Protein AF-A0A7X7E072-F1 (afdb_monomer)

Foldseek 3Di:
DADQLVPDLALLVNLVVLQVVVVVVDVPRALCVLCVLLVHPDSCVNVCVSVVNDADDLVSLLSNCVSSVHDPVSSVVSSVSSVVVVPD

Sequence (88 aa):
MMKPIFEYIDYRKFLADYYHTKKENSRFFSYRYFSQKTGLNSPSFLKAVIDGKRNLTRQMAERFCKALNLSLKETMYFCNLVLFNQAK

pLDDT: mean 90.62, std 7.86, range [62.88, 98.56]

Nearest PDB structures (foldseek):
  3g5g-assembly5_J  TM=6.564E-01  e=4.414E-02  Enterobacter sp. RFL1396
  3g5g-assembly5_I  TM=6.781E-01  e=8.099E-02  Enterobacter sp. RFL1396
  4ivz-assembly2_F  TM=6.693E-01  e=1.128E-01  Enterobacter sp. RFL1396
  2axv-assembly1_D  TM=5.670E-01  e=1.686E+00  Enterococcus faecalis

Secondary structure (DSSP, 8-state):
-PPPGGG-S-HHHHHHHHHHHHHHH-TT--HHHHHHHTT-S-HHHHHHHHTTSSPPPHHHHHHHHHHTT--HHHHHHHHHHHHHTT--

Solvent-accessible surface area (backbone atoms only — not comparable to full-atom values): 5071 Å² total; per-residue (Å²): 125,64,71,68,73,90,80,53,91,43,59,40,59,51,54,45,29,49,50,52,48,47,37,76,77,28,85,81,51,43,56,54,56,52,18,52,58,42,75,38,96,46,38,62,52,62,54,32,34,50,72,67,75,40,84,77,53,74,73,53,41,55,36,44,28,60,54,69,67,48,52,74,70,53,35,54,49,50,50,48,41,49,48,58,75,64,65,123

Structure (mmCIF, N/CA/C/O backbone):
data_AF-A0A7X7E072-F1
#
_entry.id   AF-A0A7X7E072-F1
#
loop_
_atom_site.group_PDB
_atom_site.id
_atom_site.type_symbol
_atom_site.label_atom_id
_atom_site.label_alt_id
_atom_site.label_comp_id
_atom_site.label_asym_id
_atom_site.label_entity_id
_atom_site.label_seq_id
_atom_site.pdbx_PDB_ins_code
_atom_site.Cartn_x
_atom_site.Cartn_y
_atom_site.Cartn_z
_atom_site.occupancy
_atom_site.B_iso_or_equiv
_atom_site.auth_seq_id
_atom_site.auth_comp_id
_atom_site.auth_asym_id
_atom_site.auth_atom_id
_atom_site.pdbx_PDB_model_num
ATOM 1 N N . MET A 1 1 ? -12.633 0.493 -9.598 1.00 78.06 1 MET A N 1
ATOM 2 C CA . MET A 1 1 ? -13.098 1.238 -8.407 1.00 78.06 1 MET A CA 1
ATOM 3 C C . MET A 1 1 ? -12.573 0.530 -7.169 1.00 78.06 1 MET A C 1
ATOM 5 O O . MET A 1 1 ? -12.761 -0.675 -7.060 1.00 78.06 1 MET A O 1
ATOM 9 N N . MET A 1 2 ? -11.872 1.250 -6.292 1.00 90.75 2 MET A N 1
ATOM 10 C CA . MET A 1 2 ? -11.295 0.690 -5.066 1.00 90.75 2 MET A CA 1
ATOM 11 C C . MET A 1 2 ? -12.377 0.282 -4.063 1.00 90.75 2 MET A C 1
ATOM 13 O O . MET A 1 2 ? -13.302 1.049 -3.799 1.00 90.75 2 MET A O 1
ATOM 17 N N . LYS A 1 3 ? -12.222 -0.911 -3.491 1.00 94.50 3 LYS A N 1
ATOM 18 C CA . LYS A 1 3 ? -13.060 -1.448 -2.414 1.00 94.50 3 LYS A CA 1
ATOM 19 C C . LYS A 1 3 ? -12.356 -1.324 -1.054 1.00 94.50 3 LYS A C 1
ATOM 21 O O . LYS A 1 3 ? -11.150 -1.058 -1.018 1.00 94.50 3 LYS A O 1
ATOM 26 N N . PRO A 1 4 ? -13.060 -1.540 0.071 1.00 96.38 4 PRO A N 1
ATOM 27 C CA . PRO A 1 4 ? -12.416 -1.778 1.358 1.00 96.38 4 PRO A CA 1
ATOM 28 C C . PRO A 1 4 ? -11.365 -2.890 1.259 1.00 96.38 4 PRO A C 1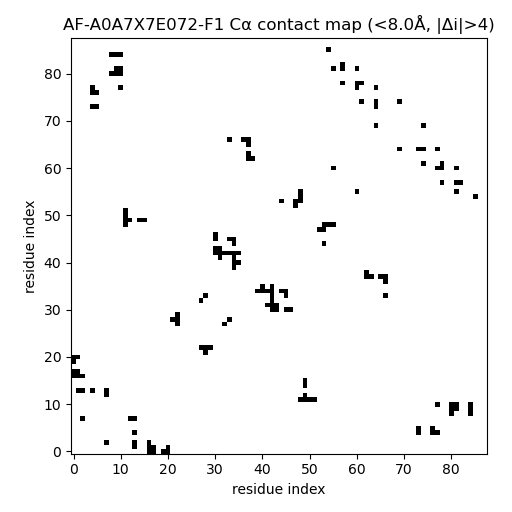
ATOM 30 O O . PRO A 1 4 ? -11.596 -3.911 0.613 1.00 96.38 4 PRO A O 1
ATOM 33 N N . ILE A 1 5 ? -10.219 -2.720 1.927 1.00 97.56 5 ILE A N 1
ATOM 34 C CA . ILE A 1 5 ? -9.106 -3.680 1.840 1.00 97.56 5 ILE A CA 1
ATOM 35 C C . ILE A 1 5 ? -9.518 -5.107 2.239 1.00 97.56 5 ILE A C 1
ATOM 37 O O . ILE A 1 5 ? -9.024 -6.071 1.666 1.00 97.56 5 ILE A O 1
ATOM 41 N N . PHE A 1 6 ? -10.464 -5.244 3.170 1.00 98.12 6 PHE A N 1
ATOM 42 C CA . PHE A 1 6 ? -10.941 -6.531 3.678 1.00 98.12 6 PHE A CA 1
ATOM 43 C C . PHE A 1 6 ? -11.657 -7.395 2.626 1.00 98.12 6 PHE A C 1
ATOM 45 O O . PHE A 1 6 ? -11.852 -8.585 2.855 1.00 98.12 6 PHE A O 1
ATOM 52 N N . GLU A 1 7 ? -12.040 -6.820 1.482 1.00 98.19 7 GLU A N 1
ATOM 53 C CA . GLU A 1 7 ? -12.625 -7.556 0.354 1.00 98.19 7 GLU A CA 1
ATOM 54 C C . GLU A 1 7 ? -11.571 -8.143 -0.602 1.00 98.19 7 GLU A C 1
ATOM 56 O O . GLU A 1 7 ? -11.922 -8.811 -1.577 1.00 98.19 7 GLU A O 1
ATOM 61 N N . TYR A 1 8 ? -10.280 -7.891 -0.369 1.00 98.19 8 TYR A N 1
ATOM 62 C CA . TYR A 1 8 ? -9.213 -8.349 -1.251 1.00 98.19 8 TYR A CA 1
ATOM 63 C C . TYR A 1 8 ? -8.540 -9.609 -0.722 1.00 98.19 8 TYR A C 1
ATOM 65 O O . TYR A 1 8 ? -7.996 -9.626 0.372 1.00 98.19 8 TYR A O 1
ATOM 73 N N . ILE A 1 9 ? -8.467 -10.631 -1.572 1.00 97.56 9 ILE A N 1
ATOM 74 C CA . ILE A 1 9 ? -7.646 -11.831 -1.341 1.00 97.56 9 ILE A CA 1
ATOM 75 C C . ILE A 1 9 ? -6.282 -11.776 -2.047 1.00 97.56 9 ILE A C 1
ATOM 77 O O . ILE A 1 9 ? -5.475 -12.687 -1.886 1.00 97.56 9 ILE A O 1
ATOM 81 N N . ASP A 1 10 ? -6.019 -10.717 -2.817 1.00 97.44 10 ASP A N 1
ATOM 82 C CA . ASP A 1 10 ? -4.734 -10.450 -3.468 1.00 97.44 10 ASP A CA 1
ATOM 83 C C . ASP A 1 10 ? -4.309 -9.003 -3.195 1.00 97.44 10 ASP A C 1
ATOM 85 O O . ASP A 1 10 ? -4.953 -8.046 -3.645 1.00 97.44 10 ASP A O 1
ATOM 89 N N . TYR A 1 11 ? -3.201 -8.838 -2.470 1.00 97.38 11 TYR A N 1
ATOM 90 C CA . TYR A 1 11 ? -2.673 -7.519 -2.129 1.00 97.38 11 TYR A CA 1
ATOM 91 C C . TYR A 1 11 ? -2.260 -6.709 -3.370 1.00 97.38 11 TYR A C 1
ATOM 93 O O . TYR A 1 11 ? -2.313 -5.478 -3.345 1.00 97.38 11 TYR A O 1
ATOM 101 N N . ARG A 1 12 ? -1.850 -7.361 -4.469 1.00 96.62 12 ARG A N 1
ATOM 102 C CA . ARG A 1 12 ? -1.436 -6.671 -5.702 1.00 96.62 12 ARG A CA 1
ATOM 103 C C . ARG A 1 12 ? -2.626 -6.032 -6.391 1.00 96.62 12 ARG A C 1
ATOM 105 O O . ARG A 1 12 ? -2.522 -4.893 -6.844 1.00 96.62 12 ARG A O 1
ATOM 112 N N . LYS A 1 13 ? -3.767 -6.725 -6.398 1.00 97.50 13 LYS A N 1
ATOM 113 C CA . LYS A 1 13 ? -5.029 -6.189 -6.915 1.00 97.50 13 LYS A CA 1
ATOM 114 C C . LYS A 1 13 ? -5.477 -4.961 -6.125 1.00 97.50 13 LYS A C 1
ATOM 116 O O . LYS A 1 13 ? -5.842 -3.957 -6.727 1.00 97.50 13 LYS A O 1
ATOM 121 N N . PHE A 1 14 ? -5.361 -5.003 -4.798 1.00 97.38 14 PHE A N 1
ATOM 122 C CA . PHE A 1 14 ? -5.631 -3.837 -3.956 1.00 97.38 14 PHE A CA 1
ATOM 123 C C . PHE A 1 14 ? -4.741 -2.635 -4.324 1.00 97.38 14 PHE A C 1
ATOM 125 O O . PHE A 1 14 ? -5.241 -1.527 -4.519 1.00 97.38 14 PHE A O 1
ATOM 132 N N . LEU A 1 15 ? -3.429 -2.848 -4.487 1.00 94.25 15 LEU A N 1
ATOM 133 C CA . LEU A 1 15 ? -2.499 -1.783 -4.888 1.00 94.25 15 LEU A CA 1
ATOM 134 C C . LEU A 1 15 ? -2.804 -1.223 -6.285 1.00 94.25 15 LEU A C 1
ATOM 136 O O . LEU A 1 15 ? -2.683 -0.014 -6.494 1.00 94.25 15 LEU A O 1
ATOM 140 N N . ALA A 1 16 ? -3.207 -2.079 -7.227 1.00 94.56 16 ALA A N 1
ATOM 141 C CA . ALA A 1 16 ? -3.621 -1.664 -8.563 1.00 94.56 16 ALA A CA 1
ATOM 142 C C . ALA A 1 16 ? -4.883 -0.789 -8.510 1.00 94.56 16 ALA A C 1
ATOM 144 O O . ALA A 1 16 ? -4.879 0.325 -9.035 1.00 94.56 16 ALA A O 1
ATOM 145 N N . ASP A 1 17 ? -5.929 -1.240 -7.816 1.00 95.69 17 ASP A N 1
ATOM 146 C CA . ASP A 1 17 ? -7.190 -0.503 -7.693 1.00 95.69 17 ASP A CA 1
ATOM 147 C C . ASP A 1 17 ? -7.007 0.844 -6.983 1.00 95.69 17 ASP A C 1
ATOM 149 O O . ASP A 1 17 ? -7.576 1.855 -7.414 1.00 95.69 17 ASP A O 1
ATOM 153 N N . TYR A 1 18 ? -6.179 0.886 -5.933 1.00 92.56 18 TYR A N 1
ATOM 154 C CA . TYR A 1 18 ? -5.805 2.134 -5.268 1.00 92.56 18 TYR A CA 1
ATOM 155 C C . TYR A 1 18 ? -5.109 3.087 -6.246 1.00 92.56 18 TYR A C 1
ATOM 157 O O . TYR A 1 18 ? -5.466 4.265 -6.333 1.00 92.56 18 TYR A O 1
ATOM 165 N N . TYR A 1 19 ? -4.128 2.583 -7.005 1.00 90.44 19 TYR A N 1
ATOM 166 C CA . TYR A 1 19 ? -3.393 3.385 -7.977 1.00 90.44 19 TYR A CA 1
ATOM 167 C C . TYR A 1 19 ? -4.323 3.977 -9.041 1.00 90.44 19 TYR A C 1
ATOM 169 O O . TYR A 1 19 ? -4.287 5.188 -9.269 1.00 90.44 19 TYR A O 1
ATOM 177 N N . HIS A 1 20 ? -5.176 3.151 -9.653 1.00 91.81 20 HIS A N 1
ATOM 178 C CA . HIS A 1 20 ? -6.122 3.591 -10.679 1.00 91.81 20 HIS A CA 1
ATOM 179 C C . HIS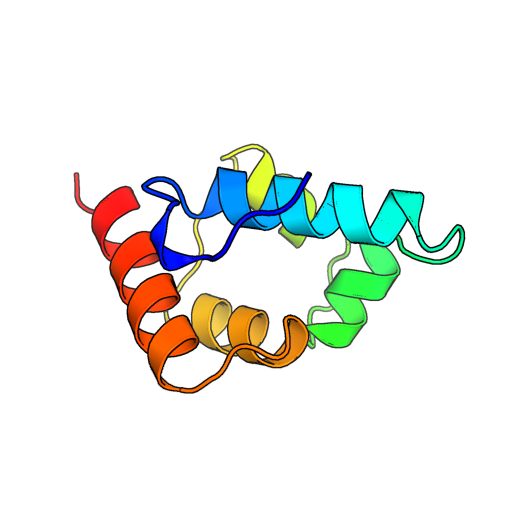 A 1 20 ? -7.102 4.628 -10.130 1.00 91.81 20 HIS A C 1
ATOM 181 O O . HIS A 1 20 ? -7.226 5.706 -10.705 1.00 91.81 20 HIS A O 1
ATOM 187 N N . THR A 1 21 ? -7.678 4.380 -8.951 1.00 91.88 21 THR A N 1
ATOM 188 C CA . THR A 1 21 ? -8.606 5.321 -8.304 1.00 91.88 21 THR A CA 1
ATOM 189 C C . THR A 1 21 ? -7.936 6.671 -8.029 1.00 91.88 21 THR A C 1
ATOM 191 O O . THR A 1 21 ? -8.518 7.727 -8.270 1.00 91.88 21 THR A O 1
ATOM 194 N N . LYS A 1 22 ? -6.686 6.693 -7.549 1.00 88.62 22 LYS A N 1
ATOM 195 C CA . LYS A 1 22 ? -5.958 7.957 -7.342 1.00 88.62 22 LYS A CA 1
ATOM 196 C C . LYS A 1 22 ? -5.577 8.644 -8.654 1.00 88.62 22 LYS A C 1
ATOM 198 O O . LYS A 1 22 ? -5.576 9.872 -8.698 1.00 88.62 22 LYS A O 1
ATOM 203 N N . LYS A 1 23 ? -5.270 7.880 -9.707 1.00 88.44 23 LYS A N 1
ATOM 204 C CA . LYS A 1 23 ? -4.934 8.413 -11.034 1.00 88.44 23 LYS A CA 1
ATOM 205 C C . LYS A 1 23 ? -6.133 9.063 -11.720 1.00 88.44 23 LYS A C 1
ATOM 207 O O . LYS A 1 23 ? -5.975 10.122 -12.319 1.00 88.44 23 LYS A O 1
ATOM 212 N N . GLU A 1 24 ? -7.311 8.461 -11.596 1.00 88.50 24 GLU A N 1
ATOM 213 C CA . GLU A 1 24 ? -8.572 9.006 -12.112 1.00 88.50 24 GLU A CA 1
ATOM 214 C C . GLU A 1 24 ? -8.934 10.327 -11.421 1.00 88.50 24 GLU A C 1
ATOM 216 O O . GLU A 1 24 ? -9.326 11.286 -12.078 1.00 88.50 24 GLU A O 1
ATOM 221 N N . ASN A 1 25 ? -8.707 10.414 -10.107 1.00 86.44 25 ASN A N 1
ATOM 222 C CA . ASN A 1 25 ? -9.015 11.606 -9.311 1.00 86.44 25 ASN A CA 1
ATOM 223 C C . ASN A 1 25 ? -7.932 12.700 -9.359 1.00 86.44 25 ASN A C 1
ATOM 225 O O . ASN A 1 25 ? -8.153 13.812 -8.881 1.00 86.44 25 ASN A O 1
ATOM 229 N N . SER A 1 26 ? -6.736 12.411 -9.882 1.00 85.06 26 SER A N 1
ATOM 230 C CA . SER A 1 26 ? -5.646 13.387 -9.944 1.00 85.06 26 SER A CA 1
ATOM 231 C C . SER A 1 26 ? -4.681 13.115 -11.092 1.00 85.06 26 SER A C 1
ATOM 233 O O . SER A 1 26 ? -3.936 12.131 -11.104 1.00 85.06 26 SER A O 1
ATOM 235 N N . ARG A 1 27 ? -4.587 14.077 -12.016 1.00 76.81 27 ARG A N 1
ATOM 236 C CA . ARG A 1 27 ? -3.630 14.034 -13.133 1.00 76.81 27 ARG A CA 1
ATOM 237 C C . ARG A 1 27 ? -2.170 13.951 -12.669 1.00 76.81 27 ARG A C 1
ATOM 239 O O . ARG A 1 27 ? -1.369 13.293 -13.337 1.00 76.81 27 ARG A O 1
ATOM 246 N N . PHE A 1 28 ? -1.848 14.544 -11.516 1.00 79.19 28 PHE A N 1
ATOM 247 C CA . PHE A 1 28 ? -0.501 14.571 -10.929 1.00 79.19 28 PHE A CA 1
ATOM 248 C C . PHE A 1 28 ? -0.087 13.250 -10.275 1.00 79.19 28 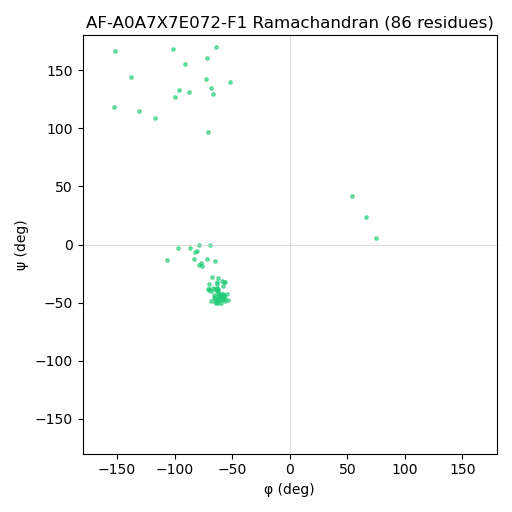PHE A C 1
ATOM 250 O O . PHE A 1 28 ? 1.105 13.002 -10.075 1.00 79.19 28 PHE A O 1
ATOM 257 N N . PHE A 1 29 ? -1.047 12.376 -9.960 1.00 81.69 29 PHE A N 1
ATOM 258 C CA . PHE A 1 29 ? -0.728 11.080 -9.389 1.00 81.69 29 PHE A CA 1
ATOM 259 C C . PHE A 1 29 ? 0.008 10.221 -10.427 1.00 81.69 29 PHE A C 1
ATOM 261 O O . PHE A 1 29 ? -0.387 10.105 -11.589 1.00 81.69 29 PHE A O 1
ATOM 268 N N . SER A 1 30 ? 1.139 9.651 -10.034 1.00 82.62 30 SER A N 1
ATOM 269 C CA . SER A 1 30 ? 1.994 8.828 -10.889 1.00 82.62 30 SER A CA 1
ATOM 270 C C . SER A 1 30 ? 2.751 7.822 -10.033 1.00 82.62 30 SER A C 1
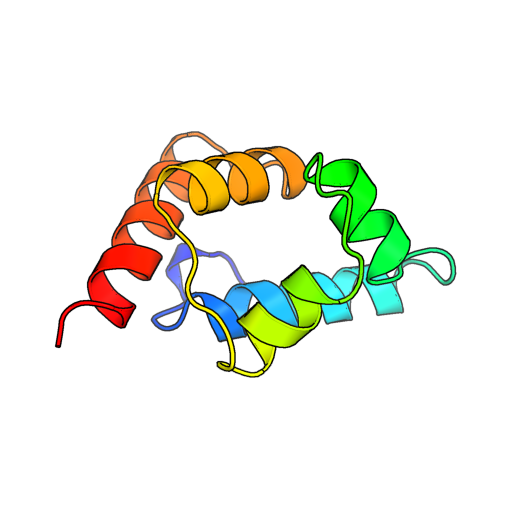ATOM 272 O O . SER A 1 30 ? 2.834 7.976 -8.813 1.00 82.62 30 SER A O 1
ATOM 274 N N . TYR A 1 31 ? 3.355 6.812 -10.662 1.00 83.00 31 TYR A N 1
ATOM 275 C CA . TYR A 1 31 ? 4.211 5.867 -9.941 1.00 83.00 31 TYR A CA 1
ATOM 276 C C . TYR A 1 31 ? 5.368 6.579 -9.226 1.00 83.00 31 TYR A C 1
ATOM 278 O O . TYR A 1 31 ? 5.702 6.230 -8.100 1.00 83.00 31 TYR A O 1
ATOM 286 N N . ARG A 1 32 ? 5.918 7.646 -9.825 1.00 83.94 32 ARG A N 1
ATOM 287 C CA . ARG A 1 32 ? 6.957 8.481 -9.205 1.00 83.94 32 ARG A CA 1
ATOM 288 C C . ARG A 1 32 ? 6.459 9.183 -7.945 1.00 83.94 32 ARG A C 1
ATOM 290 O O . ARG A 1 32 ? 7.132 9.123 -6.920 1.00 83.94 32 ARG A O 1
ATOM 297 N N . TYR A 1 33 ? 5.292 9.821 -8.021 1.00 85.62 33 TYR A N 1
ATOM 298 C CA . TYR A 1 33 ? 4.680 10.494 -6.874 1.00 85.62 33 TYR A CA 1
ATOM 299 C C . TYR A 1 33 ? 4.403 9.511 -5.730 1.00 85.62 33 TYR A C 1
ATOM 301 O O . TYR A 1 33 ? 4.718 9.783 -4.573 1.00 85.62 33 TYR A O 1
ATOM 309 N N . PHE A 1 34 ? 3.859 8.337 -6.057 1.00 80.88 34 PHE A N 1
ATOM 310 C CA . PHE A 1 34 ? 3.575 7.314 -5.059 1.00 80.88 34 PHE A CA 1
ATOM 311 C C . PHE A 1 34 ? 4.849 6.774 -4.403 1.00 80.88 34 PHE A C 1
ATOM 313 O O . PHE A 1 34 ? 4.914 6.690 -3.178 1.00 80.88 34 PHE A O 1
ATOM 320 N N . SER A 1 35 ? 5.885 6.475 -5.194 1.00 80.81 35 SER A N 1
ATOM 321 C CA . SER A 1 35 ? 7.162 6.004 -4.654 1.00 80.81 35 SER A CA 1
ATOM 322 C C . SER A 1 35 ? 7.772 7.010 -3.676 1.00 80.81 35 SER A C 1
ATOM 324 O O . SER A 1 35 ? 8.173 6.612 -2.583 1.00 80.81 35 SER A O 1
ATOM 326 N N . GLN A 1 36 ? 7.731 8.312 -3.981 1.00 82.12 36 GLN A N 1
ATOM 327 C CA . GLN A 1 36 ? 8.175 9.342 -3.034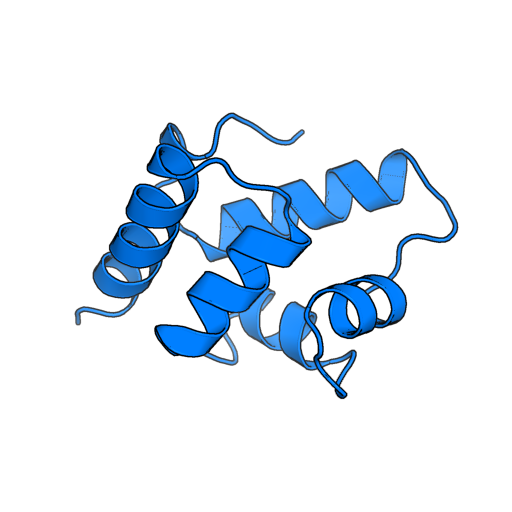 1.00 82.12 36 GLN A CA 1
ATOM 328 C C . GLN A 1 36 ? 7.391 9.299 -1.714 1.00 82.12 36 GLN A C 1
ATOM 330 O O . GLN A 1 36 ? 8.002 9.330 -0.649 1.00 82.12 36 GLN A O 1
ATOM 335 N N . LYS A 1 37 ? 6.059 9.136 -1.755 1.00 78.69 37 LYS A N 1
ATOM 336 C CA . LYS A 1 37 ? 5.242 9.000 -0.533 1.00 78.69 37 LYS A CA 1
ATOM 337 C C . LYS A 1 37 ? 5.566 7.761 0.299 1.00 78.69 37 LYS A C 1
ATOM 339 O O . LYS A 1 37 ? 5.456 7.808 1.518 1.00 78.69 37 LYS A O 1
ATOM 344 N N . THR A 1 38 ? 5.974 6.664 -0.334 1.00 76.06 38 THR A N 1
ATOM 345 C CA . THR A 1 38 ? 6.416 5.444 0.370 1.00 76.06 38 THR A CA 1
ATOM 346 C C . THR A 1 38 ? 7.846 5.525 0.916 1.00 76.06 38 THR A C 1
ATOM 348 O O . THR A 1 38 ? 8.329 4.556 1.504 1.00 76.06 38 THR A O 1
ATOM 351 N N . GLY A 1 39 ? 8.548 6.648 0.713 1.00 74.75 39 GLY A N 1
ATOM 352 C CA . GLY A 1 39 ? 9.975 6.767 1.027 1.00 74.75 39 GLY A CA 1
ATOM 353 C C . GLY A 1 39 ? 10.851 5.880 0.136 1.00 74.75 39 GLY A C 1
ATOM 354 O O . GLY A 1 39 ? 11.937 5.467 0.541 1.00 74.75 39 GLY A O 1
ATOM 355 N N . LEU A 1 40 ? 10.357 5.528 -1.054 1.00 73.75 40 LEU A N 1
ATOM 356 C CA . LEU A 1 40 ? 11.072 4.743 -2.049 1.00 73.75 40 LEU A CA 1
ATOM 357 C C . LEU A 1 40 ? 11.739 5.651 -3.077 1.00 73.75 40 LEU A C 1
ATOM 359 O O 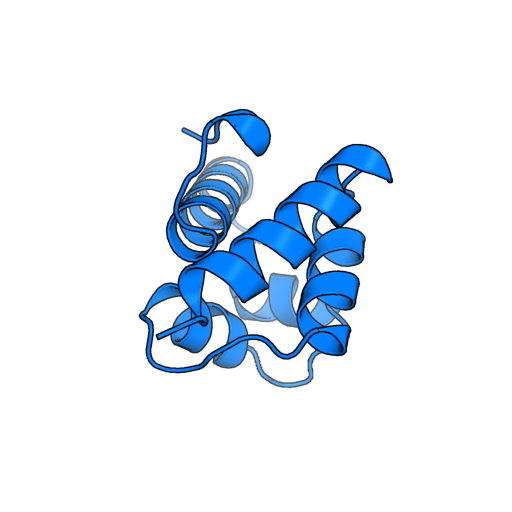. LEU A 1 40 ? 11.099 6.497 -3.700 1.00 73.75 40 LEU A O 1
ATOM 363 N N . ASN A 1 41 ? 13.008 5.361 -3.356 1.00 67.12 41 ASN A N 1
ATOM 364 C CA . ASN A 1 41 ? 13.784 6.061 -4.381 1.00 67.12 41 ASN A CA 1
ATOM 365 C C . ASN A 1 41 ? 13.503 5.551 -5.806 1.00 67.12 41 ASN A C 1
ATOM 367 O O . ASN A 1 41 ? 14.005 6.120 -6.770 1.00 67.12 41 ASN A O 1
ATOM 371 N N . SER A 1 42 ? 12.701 4.487 -5.958 1.00 76.00 42 SER A N 1
ATOM 372 C CA . SER A 1 42 ? 12.417 3.868 -7.256 1.00 76.00 42 SER A CA 1
ATOM 373 C C . SER A 1 42 ? 10.931 3.953 -7.644 1.00 76.00 42 SER A C 1
ATOM 375 O O . SER A 1 42 ? 10.099 3.224 -7.091 1.00 76.00 42 SER A O 1
ATOM 377 N N . PRO A 1 43 ? 10.577 4.790 -8.639 1.00 74.50 43 PRO A N 1
ATOM 378 C CA . PRO A 1 43 ? 9.253 4.823 -9.269 1.00 74.50 43 PRO A CA 1
ATOM 379 C C . PRO A 1 43 ? 8.820 3.476 -9.859 1.00 74.50 43 PRO A C 1
ATOM 381 O O . PRO A 1 43 ? 7.637 3.153 -9.876 1.00 74.50 43 PRO A O 1
ATOM 384 N N . SER A 1 44 ? 9.769 2.673 -10.347 1.00 86.12 44 SER A N 1
ATOM 385 C CA . SER A 1 44 ? 9.465 1.400 -11.007 1.00 86.12 44 SER A CA 1
ATOM 386 C C . SER A 1 44 ? 9.111 0.286 -10.022 1.00 86.12 44 SER A C 1
ATOM 388 O O . SER A 1 44 ? 8.515 -0.711 -10.429 1.00 86.12 44 SER A O 1
ATOM 390 N N . PHE A 1 45 ? 9.418 0.453 -8.731 1.00 87.31 45 PHE A N 1
ATOM 391 C CA . PHE A 1 45 ? 9.182 -0.577 -7.723 1.00 87.31 45 PHE A CA 1
ATOM 392 C C . PHE A 1 45 ? 7.694 -0.880 -7.520 1.00 87.31 45 PHE A C 1
ATOM 394 O O . PHE A 1 45 ? 7.312 -2.045 -7.597 1.00 87.31 45 PHE A O 1
ATOM 401 N N . LEU A 1 46 ? 6.840 0.138 -7.333 1.00 86.94 46 LEU A N 1
ATOM 402 C CA . LEU A 1 46 ? 5.393 -0.079 -7.179 1.00 86.94 46 LEU A CA 1
ATOM 403 C C . LEU A 1 46 ? 4.818 -0.824 -8.390 1.00 86.94 46 LEU A C 1
ATOM 405 O O . LEU A 1 46 ? 4.077 -1.789 -8.224 1.00 86.94 46 LEU A O 1
ATOM 409 N N . LYS A 1 47 ? 5.190 -0.399 -9.604 1.00 90.88 47 LYS A N 1
ATOM 410 C CA . LYS A 1 47 ? 4.737 -1.054 -10.833 1.00 90.88 47 LYS A CA 1
ATOM 411 C C . LYS A 1 47 ? 5.197 -2.511 -10.885 1.00 90.88 47 LYS A C 1
ATOM 413 O O . LYS A 1 47 ? 4.398 -3.384 -11.179 1.00 90.88 47 LYS A O 1
ATOM 418 N N . ALA A 1 48 ? 6.455 -2.791 -10.543 1.00 92.88 48 ALA A N 1
ATOM 419 C CA . ALA A 1 48 ? 6.969 -4.157 -10.504 1.00 92.88 48 ALA A CA 1
ATOM 420 C C . ALA A 1 48 ? 6.254 -5.035 -9.462 1.00 92.88 48 ALA A C 1
ATOM 422 O O . ALA A 1 48 ? 6.082 -6.227 -9.698 1.00 92.88 48 ALA A O 1
ATOM 423 N N . VAL A 1 49 ? 5.830 -4.466 -8.331 1.00 93.81 49 VAL A N 1
ATOM 424 C CA . VAL A 1 49 ? 5.029 -5.177 -7.324 1.00 93.81 49 VAL A CA 1
ATOM 425 C C . VAL A 1 49 ? 3.635 -5.498 -7.858 1.00 93.81 49 VAL A C 1
ATOM 427 O O . VAL A 1 49 ? 3.210 -6.647 -7.753 1.00 93.81 49 VAL A O 1
ATOM 430 N N . ILE A 1 50 ? 2.951 -4.514 -8.452 1.00 93.88 50 ILE A N 1
ATOM 431 C CA . ILE A 1 50 ? 1.622 -4.692 -9.061 1.00 93.88 50 ILE A CA 1
ATOM 432 C C . ILE A 1 50 ? 1.679 -5.731 -10.189 1.00 93.88 50 ILE A C 1
ATOM 434 O O . ILE A 1 50 ? 0.872 -6.653 -10.203 1.00 93.88 50 ILE A O 1
ATOM 438 N N . ASP A 1 51 ? 2.684 -5.644 -11.064 1.00 94.75 51 ASP A N 1
ATOM 439 C CA . ASP A 1 51 ? 2.913 -6.577 -12.176 1.00 94.75 51 ASP A CA 1
ATOM 440 C C . ASP A 1 51 ? 3.365 -7.982 -11.704 1.00 94.75 51 ASP A C 1
ATOM 442 O O . ASP A 1 51 ? 3.668 -8.840 -12.531 1.00 94.75 51 ASP A O 1
ATOM 446 N N . GLY A 1 52 ? 3.506 -8.226 -10.394 1.00 95.06 52 GLY A N 1
ATOM 447 C CA . GLY A 1 52 ? 3.931 -9.521 -9.846 1.00 95.06 52 GLY A CA 1
ATOM 448 C C . GLY A 1 52 ? 5.422 -9.844 -10.001 1.00 95.06 52 GLY A C 1
ATOM 449 O O . GLY A 1 52 ? 5.863 -10.923 -9.618 1.00 95.06 52 GLY A O 1
ATOM 450 N N . LYS A 1 53 ? 6.226 -8.905 -10.507 1.00 95.31 53 LYS A N 1
ATOM 451 C CA . LYS A 1 53 ? 7.671 -9.068 -10.755 1.00 95.31 53 LYS A CA 1
ATOM 452 C C . LYS A 1 53 ? 8.523 -8.932 -9.492 1.00 95.31 53 LYS A C 1
ATOM 454 O O . LYS A 1 53 ? 9.696 -9.305 -9.494 1.00 95.31 53 LYS A O 1
ATOM 459 N N . ARG A 1 54 ? 7.975 -8.348 -8.423 1.00 93.25 54 ARG A N 1
ATOM 460 C CA . ARG A 1 54 ? 8.628 -8.204 -7.115 1.00 93.25 54 ARG A CA 1
ATOM 461 C C . ARG A 1 54 ? 7.641 -8.495 -5.986 1.00 93.25 54 ARG A C 1
ATOM 463 O O . ARG A 1 54 ? 6.471 -8.123 -6.058 1.00 93.25 54 ARG A O 1
ATOM 470 N N . ASN A 1 55 ? 8.145 -9.110 -4.923 1.00 94.62 55 ASN A N 1
ATOM 471 C CA . ASN A 1 55 ? 7.414 -9.292 -3.673 1.00 94.62 55 ASN A CA 1
ATOM 472 C C . ASN A 1 55 ? 7.675 -8.126 -2.717 1.00 94.62 55 ASN A C 1
ATOM 474 O O . ASN A 1 55 ? 8.716 -7.466 -2.786 1.00 94.62 55 ASN A O 1
ATOM 478 N N . LEU A 1 56 ? 6.731 -7.891 -1.808 1.00 94.50 56 LEU A N 1
ATOM 479 C CA . LEU A 1 56 ? 6.934 -6.981 -0.686 1.00 94.50 56 LEU A CA 1
ATOM 480 C C . LEU A 1 56 ? 7.558 -7.742 0.480 1.00 94.50 56 LEU A C 1
ATOM 482 O O . LEU A 1 56 ? 7.044 -8.781 0.887 1.00 94.50 56 LEU A O 1
ATOM 486 N N . THR A 1 57 ? 8.622 -7.189 1.056 1.00 93.62 57 THR A N 1
ATOM 487 C CA . THR A 1 57 ? 9.053 -7.581 2.402 1.00 93.62 57 THR A CA 1
ATOM 488 C C . THR A 1 57 ? 8.062 -7.037 3.430 1.00 93.62 57 THR A C 1
ATOM 490 O O . THR A 1 57 ? 7.358 -6.060 3.162 1.00 93.62 57 THR A O 1
ATOM 493 N N . ARG A 1 58 ? 8.043 -7.609 4.639 1.00 92.25 58 ARG A N 1
ATOM 494 C CA . ARG A 1 58 ? 7.193 -7.123 5.739 1.00 92.25 58 ARG A CA 1
ATOM 495 C C . ARG A 1 58 ? 7.400 -5.631 6.025 1.00 92.25 58 ARG A C 1
ATOM 497 O O . ARG A 1 58 ? 6.437 -4.874 6.071 1.00 92.25 58 ARG A O 1
ATOM 504 N N . GLN A 1 59 ? 8.657 -5.197 6.126 1.00 92.56 59 GLN A N 1
ATOM 505 C CA . GLN A 1 59 ? 8.987 -3.790 6.364 1.00 92.56 59 GLN A CA 1
ATOM 506 C C . GLN A 1 59 ? 8.493 -2.883 5.225 1.00 92.56 59 GLN A C 1
ATOM 508 O O . GLN A 1 59 ? 8.026 -1.773 5.472 1.00 92.56 59 GLN A O 1
ATOM 513 N N . MET A 1 60 ? 8.579 -3.340 3.971 1.00 92.19 60 MET A N 1
ATOM 514 C CA . MET A 1 60 ? 8.078 -2.564 2.838 1.00 92.19 60 MET A CA 1
ATOM 515 C C . MET A 1 60 ? 6.550 -2.502 2.820 1.00 92.19 60 MET A C 1
ATOM 517 O O . MET A 1 60 ? 5.993 -1.444 2.541 1.00 92.19 60 MET A O 1
ATOM 521 N N . ALA A 1 61 ? 5.870 -3.596 3.171 1.00 94.88 61 ALA A N 1
ATOM 522 C CA . ALA A 1 61 ? 4.418 -3.616 3.302 1.00 94.88 61 ALA A CA 1
ATOM 523 C C . ALA A 1 61 ? 3.932 -2.568 4.320 1.00 94.88 61 ALA A C 1
ATOM 525 O O . ALA A 1 61 ? 3.036 -1.788 4.017 1.00 94.88 61 ALA A O 1
ATOM 526 N N . GLU A 1 62 ? 4.597 -2.449 5.471 1.00 93.81 62 GLU A N 1
ATOM 527 C CA . GLU A 1 62 ? 4.266 -1.438 6.485 1.00 93.81 62 GLU A CA 1
ATOM 528 C C . GLU A 1 62 ? 4.493 0.001 5.994 1.00 93.81 62 GLU A C 1
ATOM 530 O O . GLU A 1 62 ? 3.686 0.892 6.271 1.00 93.81 62 GLU A O 1
ATOM 535 N N . ARG A 1 63 ? 5.557 0.248 5.217 1.00 91.69 63 ARG A N 1
ATOM 536 C CA . ARG A 1 63 ? 5.784 1.560 4.577 1.00 91.69 63 ARG A CA 1
ATOM 537 C C . ARG A 1 63 ? 4.687 1.897 3.569 1.00 91.69 63 ARG A C 1
ATOM 539 O O . ARG A 1 63 ? 4.259 3.048 3.498 1.00 91.69 63 ARG A O 1
ATOM 546 N N . PHE A 1 64 ? 4.210 0.902 2.823 1.00 91.69 64 PHE A N 1
ATOM 547 C CA . PHE A 1 64 ? 3.081 1.072 1.913 1.00 91.69 64 PHE A CA 1
ATOM 548 C C . PHE A 1 64 ? 1.812 1.425 2.684 1.00 91.69 64 PHE A C 1
ATOM 550 O O . PHE A 1 64 ? 1.171 2.408 2.332 1.00 91.69 64 PHE A O 1
ATOM 557 N N . CYS A 1 65 ? 1.493 0.721 3.774 1.00 94.06 65 CYS A N 1
ATOM 558 C CA . CYS A 1 65 ? 0.330 1.038 4.610 1.00 94.06 65 CYS A CA 1
ATOM 559 C C . CYS A 1 65 ? 0.330 2.498 5.082 1.00 94.06 65 CYS A C 1
ATOM 561 O O . CYS A 1 65 ? -0.694 3.172 4.983 1.00 94.06 65 CYS A O 1
ATOM 563 N N . LYS A 1 66 ? 1.491 3.018 5.506 1.00 90.94 66 LYS A N 1
ATOM 564 C CA . LYS A 1 66 ? 1.645 4.434 5.878 1.00 90.94 66 LYS A CA 1
ATOM 565 C C . LYS A 1 66 ? 1.366 5.376 4.703 1.00 90.94 66 LYS A C 1
ATOM 567 O O . LYS A 1 66 ? 0.608 6.323 4.854 1.00 90.94 66 LYS A O 1
ATOM 572 N N . ALA A 1 67 ? 1.927 5.109 3.523 1.00 89.00 67 ALA A N 1
ATOM 573 C CA . ALA A 1 67 ? 1.714 5.945 2.334 1.00 89.00 67 ALA A CA 1
ATOM 574 C C . ALA A 1 67 ? 0.273 5.902 1.795 1.00 89.00 67 ALA A C 1
ATOM 576 O O . ALA A 1 67 ? -0.194 6.855 1.164 1.00 89.00 67 ALA A O 1
ATOM 577 N N . LEU A 1 68 ? -0.413 4.784 2.030 1.00 90.06 68 LEU A N 1
ATOM 578 C CA . LEU A 1 68 ? -1.815 4.550 1.701 1.00 90.06 68 LEU A CA 1
ATOM 579 C C . LEU A 1 68 ? -2.772 5.128 2.759 1.00 90.06 68 LEU A C 1
ATOM 581 O O . LEU A 1 68 ? -3.976 5.141 2.520 1.00 90.06 68 LEU A O 1
ATOM 585 N N . ASN A 1 69 ? -2.246 5.634 3.884 1.00 91.50 69 ASN A N 1
ATOM 586 C CA . ASN A 1 69 ? -3.003 6.090 5.054 1.00 91.50 69 ASN A CA 1
ATOM 587 C C . ASN A 1 69 ? -3.962 5.022 5.609 1.00 91.50 69 ASN A C 1
ATOM 589 O O . ASN A 1 69 ? -5.096 5.331 5.969 1.00 91.50 69 ASN A O 1
ATOM 593 N N . LEU A 1 70 ? -3.515 3.765 5.668 1.00 95.81 70 LEU A N 1
ATOM 594 C CA . LEU A 1 70 ? -4.302 2.689 6.265 1.00 95.81 70 LEU A CA 1
ATOM 595 C C . LEU A 1 70 ? -4.349 2.820 7.789 1.00 95.81 70 LEU A C 1
ATOM 597 O O . LEU A 1 70 ? -3.349 3.136 8.437 1.00 95.81 70 LEU A O 1
ATOM 601 N N . SER A 1 71 ? -5.505 2.508 8.368 1.00 97.62 71 SER A N 1
ATOM 602 C 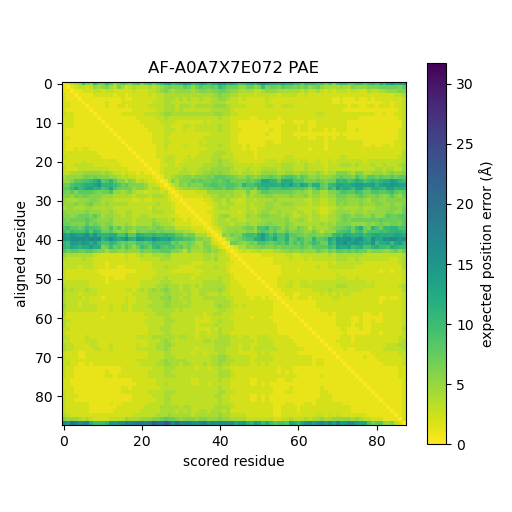CA . SER A 1 71 ? -5.669 2.350 9.813 1.00 97.62 71 SER A CA 1
ATOM 603 C C . SER A 1 71 ? -4.836 1.179 10.351 1.00 97.62 71 SER A C 1
ATOM 605 O O . SER A 1 71 ? -4.313 0.349 9.600 1.00 97.62 71 SER A O 1
ATOM 607 N N . LEU A 1 72 ? -4.738 1.063 11.678 1.00 97.31 72 LEU A N 1
ATOM 608 C CA . LEU A 1 72 ? -4.026 -0.045 12.322 1.00 97.31 72 LEU A CA 1
ATOM 609 C C . LEU A 1 72 ? -4.593 -1.414 11.902 1.00 97.31 72 LEU A C 1
ATOM 611 O O . LEU A 1 72 ? -3.835 -2.314 11.542 1.00 97.31 72 LEU A O 1
ATOM 615 N N . LYS A 1 73 ? -5.925 -1.553 11.880 1.00 98.12 73 LYS A N 1
ATOM 616 C CA . LY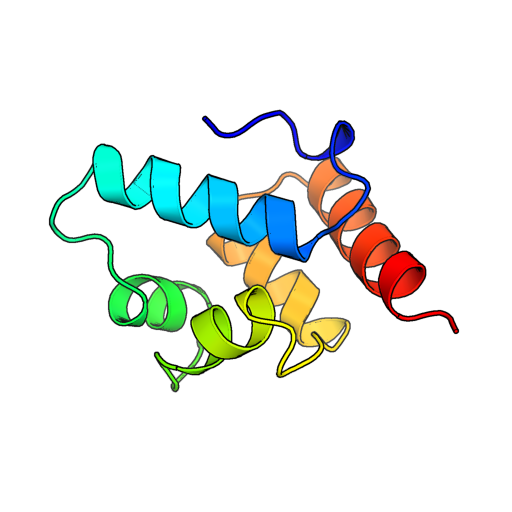S A 1 73 ? -6.604 -2.806 11.512 1.00 98.12 73 LYS A CA 1
ATOM 617 C C . LYS A 1 73 ? -6.368 -3.173 10.046 1.00 98.12 73 LYS A C 1
ATOM 619 O O . LYS A 1 73 ? -6.073 -4.324 9.735 1.00 98.12 73 LYS A O 1
ATOM 624 N N . GLU A 1 74 ? -6.457 -2.194 9.151 1.00 98.31 74 GLU A N 1
ATOM 625 C CA . GLU A 1 74 ? -6.183 -2.381 7.722 1.00 98.31 74 GLU A CA 1
ATOM 626 C C . GLU A 1 74 ? -4.709 -2.70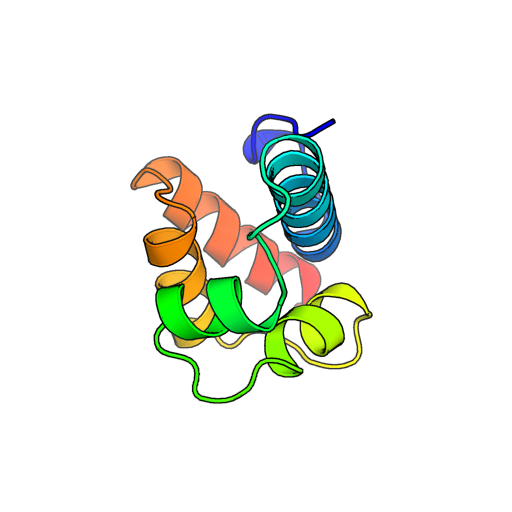2 7.468 1.00 98.31 74 GLU A C 1
ATOM 628 O O . GLU A 1 74 ? -4.402 -3.552 6.642 1.00 98.31 74 GLU A O 1
ATOM 633 N N . THR A 1 75 ? -3.795 -2.086 8.222 1.00 98.00 75 THR A N 1
ATOM 634 C CA . THR A 1 75 ? -2.358 -2.376 8.158 1.00 98.00 75 THR A CA 1
ATOM 635 C C . THR A 1 75 ? -2.069 -3.823 8.547 1.00 98.00 75 THR A C 1
ATOM 637 O O . THR A 1 75 ? -1.351 -4.517 7.830 1.00 98.00 75 THR A O 1
ATOM 640 N N . MET A 1 76 ? -2.646 -4.299 9.656 1.00 98.19 76 MET A N 1
ATOM 641 C CA . MET A 1 76 ? -2.512 -5.695 10.083 1.00 98.19 76 MET A CA 1
ATOM 642 C C . MET A 1 76 ? -3.039 -6.652 9.012 1.00 98.19 76 MET A C 1
ATOM 644 O O . MET A 1 76 ? -2.363 -7.620 8.666 1.00 98.19 76 MET A O 1
ATOM 648 N N . TYR A 1 77 ? -4.212 -6.350 8.450 1.00 98.56 77 TYR A N 1
ATOM 649 C CA . TYR A 1 77 ? -4.796 -7.144 7.376 1.00 98.56 77 TYR A CA 1
ATOM 650 C C . TYR A 1 77 ? -3.915 -7.155 6.123 1.00 98.56 77 TYR A C 1
ATOM 652 O O . TYR A 1 77 ? -3.582 -8.230 5.640 1.00 98.56 77 TYR A O 1
ATOM 660 N N . PHE A 1 78 ? -3.469 -5.991 5.637 1.00 98.38 78 PHE A N 1
ATOM 661 C CA . PHE A 1 78 ? -2.594 -5.886 4.466 1.00 98.38 78 PHE A CA 1
ATOM 662 C C . PHE A 1 78 ? -1.314 -6.700 4.648 1.00 98.38 78 PHE A C 1
ATOM 664 O O . PHE A 1 78 ? -0.948 -7.487 3.780 1.00 98.38 78 PHE A O 1
ATOM 671 N N . CYS A 1 79 ? -0.637 -6.544 5.787 1.00 97.88 79 CYS A N 1
ATOM 672 C CA . CYS A 1 79 ? 0.602 -7.264 6.060 1.00 97.88 79 CYS A CA 1
ATOM 673 C C . CYS A 1 79 ? 0.384 -8.783 6.111 1.00 97.88 79 CYS A C 1
ATOM 675 O O . CYS A 1 79 ? 1.216 -9.528 5.597 1.00 97.88 79 CYS A O 1
ATOM 677 N N . ASN A 1 80 ? -0.729 -9.247 6.685 1.00 98.19 80 ASN A N 1
ATOM 678 C CA . ASN A 1 80 ? -1.075 -10.669 6.696 1.00 98.19 80 ASN A CA 1
ATOM 679 C C . ASN A 1 80 ? -1.462 -11.176 5.304 1.00 98.19 80 ASN A C 1
ATOM 681 O O . ASN A 1 80 ? -1.061 -12.272 4.933 1.00 98.19 80 ASN A O 1
ATOM 685 N N . LEU A 1 81 ? -2.168 -10.371 4.511 1.00 97.94 81 LEU A N 1
ATOM 686 C CA . LEU A 1 81 ? -2.523 -10.693 3.132 1.00 97.94 81 LEU A CA 1
ATOM 687 C C . LEU A 1 81 ? -1.276 -10.846 2.253 1.00 97.94 81 LEU A C 1
ATOM 689 O O . LEU A 1 81 ? -1.165 -11.795 1.483 1.00 97.94 81 LEU A O 1
ATOM 693 N N . VAL A 1 82 ? -0.297 -9.953 2.423 1.00 97.94 82 VAL A N 1
ATOM 694 C CA . VAL A 1 82 ? 1.011 -10.040 1.761 1.00 97.94 82 VAL A CA 1
ATOM 695 C C . VAL A 1 82 ? 1.717 -11.353 2.105 1.00 97.94 82 VAL A C 1
ATOM 697 O O . VAL A 1 82 ? 2.247 -11.995 1.200 1.00 97.94 82 VAL A O 1
ATOM 700 N N . LEU A 1 83 ? 1.723 -11.758 3.381 1.00 97.19 83 LEU A N 1
ATOM 701 C CA . LEU A 1 83 ? 2.312 -13.031 3.811 1.00 97.19 83 LEU A CA 1
ATOM 702 C C . LEU A 1 83 ? 1.538 -14.224 3.245 1.00 97.19 83 LEU A C 1
ATOM 704 O O . LEU A 1 83 ? 2.147 -15.122 2.676 1.00 97.19 83 LEU A O 1
ATOM 708 N N . PHE A 1 84 ? 0.208 -14.199 3.330 1.00 97.19 84 PHE A N 1
ATOM 709 C CA . PHE A 1 84 ? -0.672 -15.232 2.789 1.00 97.19 84 PHE A CA 1
ATOM 710 C C . PHE A 1 84 ? -0.451 -15.442 1.286 1.00 97.19 84 PHE A C 1
ATOM 712 O O . PHE A 1 84 ? -0.276 -16.566 0.838 1.00 97.19 84 PHE A O 1
ATOM 719 N N . ASN A 1 85 ? -0.368 -14.366 0.500 1.00 96.62 85 ASN A N 1
ATOM 720 C CA . ASN A 1 85 ? -0.125 -14.457 -0.942 1.00 96.62 85 ASN A CA 1
ATOM 721 C C . ASN A 1 85 ? 1.310 -14.879 -1.313 1.00 96.62 85 ASN A C 1
ATOM 723 O O . ASN A 1 85 ? 1.572 -15.150 -2.486 1.00 96.62 85 ASN A O 1
ATOM 727 N N . GLN A 1 86 ? 2.249 -14.880 -0.362 1.00 96.00 86 GLN A N 1
ATOM 728 C CA . GLN A 1 86 ? 3.643 -15.297 -0.569 1.00 96.00 86 GLN A CA 1
ATOM 729 C C . GLN A 1 86 ? 3.975 -16.656 0.059 1.00 96.00 86 GLN A C 1
ATOM 731 O O . GLN A 1 86 ? 5.025 -17.211 -0.260 1.00 96.00 86 GLN A O 1
ATOM 736 N N . ALA A 1 87 ? 3.106 -17.185 0.921 1.00 93.75 87 ALA A N 1
ATOM 737 C CA . ALA A 1 87 ? 3.202 -18.529 1.465 1.00 93.75 87 ALA A CA 1
ATOM 738 C C . ALA A 1 87 ? 2.875 -19.531 0.348 1.00 93.75 87 ALA A C 1
ATOM 740 O O . ALA A 1 87 ? 1.713 -19.751 0.014 1.00 93.75 87 ALA A O 1
ATOM 741 N N . LYS A 1 88 ? 3.917 -20.063 -0.289 1.00 62.88 88 LYS A N 1
ATOM 742 C CA . LYS A 1 88 ? 3.832 -21.250 -1.140 1.00 62.88 88 LYS A CA 1
ATOM 743 C C . LYS A 1 88 ? 4.144 -22.485 -0.316 1.00 62.88 88 LYS A C 1
ATOM 745 O O . LYS A 1 88 ? 5.022 -22.364 0.568 1.00 62.88 88 LYS A O 1
#

Radius of gyration: 12.1 Å; Cα contacts (8 Å, |Δi|>4): 88; chains: 1; bounding box: 27×36×26 Å

Mean predicted aligned error: 3.42 Å